Protein AF-A0AAX3N1I4-F1 (afdb_monomer_lite)

Structure (mmCIF, N/CA/C/O backbone):
data_AF-A0AAX3N1I4-F1
#
_entry.id   AF-A0AAX3N1I4-F1
#
loop_
_atom_site.group_PDB
_atom_site.id
_atom_site.type_symbol
_atom_site.label_atom_id
_atom_site.label_alt_id
_atom_site.label_comp_id
_atom_site.label_asym_id
_atom_site.label_entity_id
_atom_site.label_seq_id
_atom_site.pdbx_PDB_ins_code
_atom_site.Cartn_x
_atom_site.Cartn_y
_atom_site.Cartn_z
_atom_site.occupancy
_atom_site.B_iso_or_equiv
_atom_site.auth_seq_id
_atom_site.auth_comp_id
_atom_site.auth_asym_id
_atom_site.auth_atom_id
_atom_site.pdbx_PDB_model_num
ATOM 1 N N . MET A 1 1 ? -4.001 51.470 17.159 1.00 56.88 1 MET A N 1
ATOM 2 C CA . MET A 1 1 ? -4.160 52.495 16.100 1.00 56.88 1 MET A CA 1
ATOM 3 C C . MET A 1 1 ? -2.897 52.495 15.231 1.00 56.88 1 MET A C 1
ATOM 5 O O . MET A 1 1 ? -1.862 52.960 15.686 1.00 56.88 1 MET A O 1
ATOM 9 N N . ILE A 1 2 ? -2.911 51.864 14.047 1.00 57.62 2 ILE A N 1
ATOM 10 C CA . ILE A 1 2 ? -1.725 51.795 13.161 1.00 57.62 2 ILE A CA 1
ATOM 11 C C . ILE A 1 2 ? -1.570 53.154 12.463 1.00 57.62 2 ILE A C 1
ATOM 13 O O . ILE A 1 2 ? -2.506 53.603 11.800 1.00 57.62 2 ILE A O 1
ATOM 17 N N . ASN A 1 3 ? -0.424 53.818 12.644 1.00 66.25 3 ASN A N 1
ATOM 18 C CA . ASN A 1 3 ? -0.166 55.150 12.090 1.00 66.25 3 ASN A CA 1
ATOM 19 C C . ASN A 1 3 ? -0.063 55.135 10.548 1.00 66.25 3 ASN A C 1
ATOM 21 O O . ASN A 1 3 ? 0.240 54.108 9.937 1.00 66.25 3 ASN A O 1
ATOM 25 N N . SER A 1 4 ? -0.345 56.280 9.921 1.00 64.19 4 SER A N 1
ATOM 26 C CA . SER A 1 4 ? -0.451 56.423 8.457 1.00 64.19 4 SER A CA 1
ATOM 27 C C . SER A 1 4 ? 0.807 55.943 7.711 1.00 64.19 4 SER A C 1
ATOM 29 O O . SER A 1 4 ? 0.712 55.265 6.689 1.00 64.19 4 SER A O 1
ATOM 31 N N . SER A 1 5 ? 1.990 56.168 8.288 1.00 65.38 5 SER A N 1
ATOM 32 C CA . SER A 1 5 ? 3.276 55.758 7.711 1.00 65.38 5 SER A CA 1
ATOM 33 C C . SER A 1 5 ? 3.458 54.237 7.659 1.00 65.38 5 SER A C 1
ATOM 35 O O . SER A 1 5 ? 3.978 53.715 6.675 1.00 65.38 5 SER A O 1
ATOM 37 N N . ARG A 1 6 ? 2.983 53.499 8.674 1.00 67.06 6 ARG A N 1
ATOM 38 C CA . ARG A 1 6 ? 3.003 52.025 8.672 1.00 67.06 6 ARG A CA 1
ATOM 39 C C . ARG A 1 6 ? 1.998 51.443 7.684 1.00 67.06 6 ARG A C 1
ATOM 41 O O . ARG A 1 6 ? 2.295 50.424 7.073 1.00 67.06 6 ARG A O 1
ATOM 48 N N . LYS A 1 7 ? 0.856 52.106 7.467 1.00 63.84 7 LYS A N 1
ATOM 49 C CA . LYS A 1 7 ? -0.103 51.713 6.422 1.00 63.84 7 LYS A CA 1
ATOM 50 C C . LYS A 1 7 ? 0.507 51.885 5.032 1.00 63.84 7 LYS A C 1
ATOM 52 O O . LYS A 1 7 ? 0.474 50.946 4.251 1.00 63.84 7 LYS A O 1
ATOM 57 N N . ALA A 1 8 ? 1.135 53.028 4.752 1.00 67.25 8 ALA A N 1
ATOM 58 C CA . ALA A 1 8 ? 1.805 53.272 3.472 1.00 67.25 8 ALA A CA 1
ATOM 59 C C . ALA A 1 8 ? 2.953 52.282 3.205 1.00 67.25 8 ALA A C 1
ATOM 61 O O . ALA A 1 8 ? 3.122 51.826 2.075 1.00 67.25 8 ALA A O 1
ATOM 62 N N . LEU A 1 9 ? 3.712 51.912 4.242 1.00 70.50 9 LEU A N 1
ATOM 63 C CA . LEU A 1 9 ? 4.768 50.905 4.134 1.00 70.50 9 LEU A CA 1
ATOM 64 C C . LEU A 1 9 ? 4.200 49.502 3.868 1.00 70.50 9 LEU A C 1
ATOM 66 O O . LEU A 1 9 ? 4.705 48.815 2.989 1.00 70.50 9 LEU A O 1
ATOM 70 N N . LEU A 1 10 ? 3.121 49.117 4.559 1.00 68.62 10 LEU A N 1
ATOM 71 C CA . LEU A 1 10 ? 2.416 47.846 4.344 1.00 68.62 10 LEU A CA 1
ATOM 72 C C . LEU A 1 10 ? 1.791 47.756 2.944 1.00 68.62 10 LEU A C 1
ATOM 74 O O . LEU A 1 10 ? 1.888 46.722 2.294 1.00 68.62 10 LEU A O 1
ATOM 78 N N . PHE A 1 11 ? 1.195 48.840 2.441 1.00 71.38 11 PHE A N 1
ATOM 79 C CA . PHE A 1 11 ? 0.681 48.872 1.069 1.00 71.38 11 PHE A CA 1
ATOM 80 C C . PHE A 1 11 ? 1.814 48.738 0.048 1.00 71.38 11 PHE A C 1
ATOM 82 O O . PHE A 1 11 ? 1.684 47.976 -0.901 1.00 71.38 11 PHE A O 1
ATOM 89 N N . ARG A 1 12 ? 2.957 49.400 0.264 1.00 77.00 12 ARG A N 1
ATOM 90 C CA . ARG A 1 12 ? 4.126 49.276 -0.623 1.00 77.00 12 ARG A CA 1
ATOM 91 C C . ARG A 1 12 ? 4.696 47.859 -0.645 1.00 77.00 12 ARG A C 1
ATOM 93 O O . ARG A 1 12 ? 5.004 47.363 -1.724 1.00 77.00 12 ARG A O 1
ATOM 100 N N . THR A 1 13 ? 4.814 47.197 0.506 1.00 75.06 13 THR A N 1
ATOM 101 C CA . THR A 1 13 ? 5.337 45.824 0.566 1.00 75.06 13 THR A CA 1
ATOM 102 C C . THR A 1 13 ? 4.381 44.816 -0.065 1.00 75.06 13 THR A C 1
ATOM 104 O O . THR A 1 13 ? 4.838 43.946 -0.803 1.00 75.06 13 THR A O 1
ATOM 107 N N . ILE A 1 14 ? 3.068 44.961 0.147 1.00 79.50 14 ILE A N 1
ATOM 108 C CA . ILE A 1 14 ? 2.049 44.106 -0.482 1.00 79.50 14 ILE A CA 1
ATOM 109 C C . ILE A 1 14 ? 2.056 44.287 -2.004 1.00 79.50 14 ILE A C 1
ATOM 111 O O . ILE A 1 14 ? 2.068 43.293 -2.724 1.00 79.50 14 ILE A O 1
ATOM 115 N N . THR A 1 15 ? 2.122 45.525 -2.505 1.00 79.56 15 THR A N 1
ATOM 116 C CA . THR A 1 15 ? 2.167 45.792 -3.951 1.00 79.56 15 THR A CA 1
ATOM 117 C C . THR A 1 15 ? 3.423 45.208 -4.605 1.00 79.56 15 THR A C 1
ATOM 119 O O . THR A 1 15 ? 3.329 44.637 -5.688 1.00 79.56 15 THR A O 1
ATOM 122 N N . ILE A 1 16 ? 4.588 45.281 -3.949 1.00 82.38 16 ILE A N 1
ATOM 123 C CA . ILE A 1 16 ? 5.832 44.680 -4.463 1.00 82.38 16 ILE A CA 1
ATOM 124 C C . ILE A 1 16 ? 5.723 43.148 -4.512 1.00 82.38 16 ILE A C 1
ATOM 126 O O . ILE A 1 16 ? 6.061 42.551 -5.531 1.00 82.38 16 ILE A O 1
ATOM 130 N N . LEU A 1 17 ? 5.204 42.511 -3.458 1.00 82.62 17 LEU A N 1
ATOM 131 C CA . LEU A 1 17 ? 4.985 41.058 -3.420 1.00 82.62 17 LEU A CA 1
ATOM 132 C C . LEU A 1 17 ? 4.032 40.582 -4.527 1.00 82.62 17 LEU A C 1
ATOM 134 O O . LEU A 1 17 ? 4.287 39.560 -5.162 1.00 82.62 17 LEU A O 1
ATOM 138 N N . LEU A 1 18 ? 2.975 41.350 -4.799 1.00 79.56 18 LEU A N 1
ATOM 139 C CA . LEU A 1 18 ? 2.005 41.052 -5.854 1.00 79.56 18 LEU A CA 1
ATOM 140 C C . LEU A 1 18 ? 2.627 41.155 -7.255 1.00 79.56 18 LEU A C 1
ATOM 142 O O . LEU A 1 18 ? 2.415 40.271 -8.081 1.00 79.56 18 LEU A O 1
ATOM 146 N N . ILE A 1 19 ? 3.452 42.177 -7.507 1.00 80.69 19 ILE A N 1
ATOM 147 C CA . ILE A 1 19 ? 4.181 42.325 -8.778 1.00 80.69 19 ILE A CA 1
ATOM 148 C C . ILE A 1 19 ? 5.169 41.168 -8.978 1.00 80.69 19 ILE A C 1
ATOM 150 O O . ILE A 1 19 ? 5.237 40.616 -10.073 1.00 80.69 19 ILE A O 1
ATOM 154 N N . VAL A 1 20 ? 5.893 40.757 -7.931 1.00 78.25 20 VAL A N 1
ATOM 155 C CA . VAL A 1 20 ? 6.849 39.637 -8.004 1.00 78.25 20 VAL A CA 1
ATOM 156 C C . VAL A 1 20 ? 6.141 38.308 -8.292 1.00 78.25 20 VAL A C 1
ATOM 158 O O . VAL A 1 20 ? 6.624 37.541 -9.124 1.00 78.25 20 VAL A O 1
ATOM 161 N N . MET A 1 21 ? 4.975 38.049 -7.687 1.00 74.56 21 MET A N 1
ATOM 162 C CA . MET A 1 21 ? 4.174 36.858 -8.012 1.00 74.56 21 MET A CA 1
ATOM 163 C C . MET A 1 21 ? 3.662 36.865 -9.456 1.00 74.56 21 MET A C 1
ATOM 165 O O . MET A 1 21 ? 3.703 35.827 -10.118 1.00 74.56 21 MET A O 1
ATOM 169 N N . ILE A 1 22 ? 3.208 38.015 -9.965 1.00 72.25 22 ILE A N 1
ATOM 170 C CA . ILE A 1 22 ? 2.741 38.129 -11.356 1.00 72.25 22 ILE A CA 1
ATOM 171 C C . ILE A 1 22 ? 3.904 37.903 -12.333 1.00 72.25 22 ILE A C 1
ATOM 173 O O . ILE A 1 22 ? 3.733 37.197 -13.325 1.00 72.25 22 ILE A O 1
ATOM 177 N N . LEU A 1 23 ? 5.098 38.427 -12.032 1.00 64.88 23 LEU A N 1
ATOM 178 C CA . LEU A 1 23 ? 6.284 38.229 -12.871 1.00 64.88 23 LEU A CA 1
ATOM 179 C C . LEU A 1 23 ? 6.730 36.756 -12.913 1.00 64.88 23 LEU A C 1
ATOM 181 O O . LEU A 1 23 ? 7.098 36.263 -13.975 1.00 64.88 23 LEU A O 1
ATOM 185 N N . PHE A 1 24 ? 6.642 36.036 -11.788 1.00 63.47 24 PHE A N 1
ATOM 186 C CA . PHE A 1 24 ? 6.953 34.600 -11.725 1.00 63.47 24 PHE A CA 1
ATOM 187 C C . PHE A 1 24 ? 5.938 33.730 -12.484 1.00 63.47 24 PHE A C 1
ATOM 189 O O . PHE A 1 24 ? 6.309 32.696 -13.037 1.00 63.47 24 PHE A O 1
ATOM 196 N N . SER A 1 25 ? 4.670 34.151 -12.564 1.00 58.16 25 SER A N 1
ATOM 197 C CA . SER A 1 25 ? 3.621 33.407 -13.276 1.00 58.16 25 SER A CA 1
ATOM 198 C C . SER A 1 25 ? 3.758 33.440 -14.807 1.00 58.16 25 SER A C 1
ATOM 200 O O . SER A 1 25 ? 3.143 32.612 -15.475 1.00 58.16 25 SER A O 1
ATOM 202 N N . MET A 1 26 ? 4.548 34.361 -15.372 1.00 61.41 26 MET A N 1
ATOM 203 C CA . MET A 1 26 ? 4.693 34.540 -16.829 1.00 61.41 26 MET A CA 1
ATOM 204 C C . MET A 1 26 ? 5.878 33.774 -17.441 1.00 61.41 26 MET A C 1
ATOM 206 O O . MET A 1 26 ? 6.090 33.838 -18.648 1.00 61.41 26 MET A O 1
ATOM 210 N N . ILE A 1 27 ? 6.642 33.025 -16.637 1.00 57.53 27 ILE A N 1
ATOM 211 C CA . ILE A 1 27 ? 7.845 32.304 -17.094 1.00 57.53 27 ILE A CA 1
ATOM 212 C C . ILE A 1 27 ? 7.512 30.919 -17.696 1.00 57.53 27 ILE A C 1
ATOM 214 O O . ILE A 1 27 ? 8.340 30.339 -18.389 1.00 57.53 27 ILE A O 1
ATOM 218 N N . ASN A 1 28 ? 6.285 30.405 -17.537 1.00 52.94 28 ASN A N 1
ATOM 219 C CA . ASN A 1 28 ? 5.892 29.079 -18.049 1.00 52.94 28 ASN A CA 1
ATOM 220 C C . ASN A 1 28 ? 5.163 29.088 -19.408 1.00 52.94 28 ASN A C 1
ATOM 222 O O . ASN A 1 28 ? 4.527 28.098 -19.766 1.00 52.94 28 ASN A O 1
ATOM 226 N N . LEU A 1 29 ? 5.237 30.173 -20.185 1.00 56.44 29 LEU A N 1
ATOM 227 C CA . LEU A 1 29 ? 4.543 30.270 -21.472 1.00 56.44 29 LEU A CA 1
ATOM 228 C C . LEU A 1 29 ? 5.524 30.290 -22.649 1.00 56.44 29 LEU A C 1
ATOM 230 O O . LEU A 1 29 ? 5.769 31.331 -23.251 1.00 56.44 29 LEU A O 1
ATOM 234 N N . GLY A 1 30 ? 6.069 29.124 -23.004 1.00 54.94 30 GLY A N 1
ATOM 235 C CA . GLY A 1 30 ? 6.718 28.975 -24.306 1.00 54.94 30 GLY A CA 1
ATOM 236 C C . GLY A 1 30 ? 7.694 27.817 -24.435 1.00 54.94 30 GLY A C 1
ATOM 237 O O . GLY A 1 30 ? 8.885 28.047 -24.319 1.00 54.94 30 GLY A O 1
ATOM 238 N N . THR A 1 31 ? 7.190 26.628 -24.779 1.00 54.12 31 THR A N 1
ATOM 239 C CA . THR A 1 31 ? 7.834 25.665 -25.705 1.00 54.12 31 THR A CA 1
ATOM 240 C C . THR A 1 31 ? 6.826 24.584 -26.129 1.00 54.12 31 THR A C 1
ATOM 242 O O . THR A 1 31 ? 6.997 23.395 -25.890 1.00 54.12 31 THR 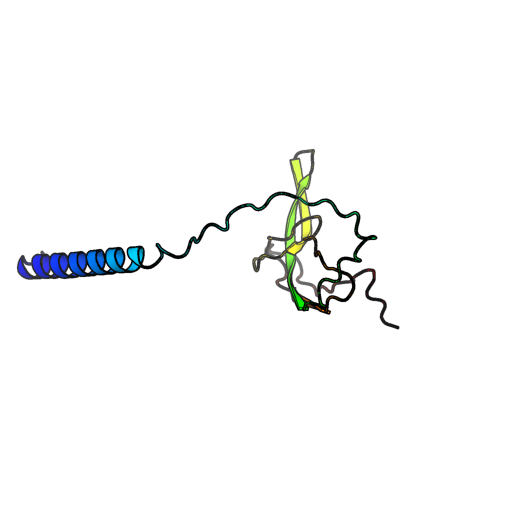A O 1
ATOM 245 N N . GLY A 1 32 ? 5.736 24.996 -26.779 1.00 48.41 32 GLY A N 1
ATOM 246 C CA . GLY A 1 32 ? 4.839 24.086 -27.497 1.00 48.41 32 GLY A CA 1
ATOM 247 C C . GLY A 1 32 ? 5.103 24.153 -28.998 1.00 48.41 32 GLY A C 1
ATOM 248 O O . GLY A 1 32 ? 4.298 24.729 -29.723 1.00 48.41 32 GLY A O 1
ATOM 249 N N . LEU A 1 33 ? 6.242 23.634 -29.474 1.00 48.50 33 LEU A N 1
ATOM 250 C CA . LEU A 1 33 ? 6.440 23.424 -30.912 1.00 48.50 33 LEU A CA 1
ATOM 251 C C . LEU A 1 33 ? 5.560 22.245 -31.343 1.00 48.50 33 LEU A C 1
ATOM 253 O O . LEU A 1 33 ? 5.858 21.092 -31.041 1.00 48.50 33 LEU A O 1
ATOM 257 N N . GLY A 1 34 ? 4.459 22.551 -32.028 1.00 46.41 34 GLY A N 1
ATOM 258 C CA . GLY A 1 34 ? 3.606 21.559 -32.671 1.00 46.41 34 GLY A CA 1
ATOM 259 C C . GLY A 1 34 ? 4.366 20.841 -33.783 1.00 46.41 34 GLY A C 1
ATOM 260 O O . GLY A 1 34 ? 4.793 21.463 -34.754 1.00 46.41 34 GLY A O 1
ATOM 261 N N . SER A 1 35 ? 4.537 19.529 -33.638 1.00 48.22 35 SER A N 1
ATOM 262 C CA . SER A 1 35 ? 5.027 18.659 -34.703 1.00 48.22 35 SER A CA 1
ATOM 263 C C . SER A 1 35 ? 3.947 18.507 -35.775 1.00 48.22 35 SER A C 1
ATOM 265 O O . SER A 1 35 ? 2.808 18.142 -35.486 1.00 48.22 35 SER A O 1
ATOM 267 N N . SER A 1 36 ? 4.307 18.808 -37.019 1.00 52.34 36 SER A N 1
ATOM 268 C CA . SER A 1 36 ? 3.481 18.584 -38.198 1.00 52.34 36 SER A CA 1
ATOM 269 C C . SER A 1 36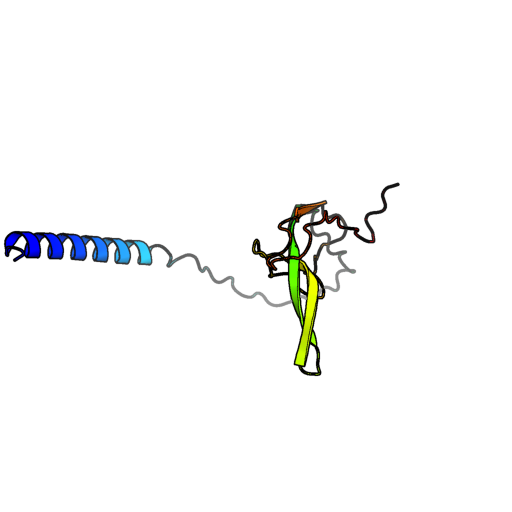 ? 3.240 17.087 -38.422 1.00 52.34 36 SER A C 1
ATOM 271 O O . SER A 1 36 ? 4.161 16.273 -38.387 1.00 52.34 36 SER A O 1
ATOM 273 N N . LEU A 1 37 ? 1.978 16.741 -38.674 1.00 48.84 37 LEU A N 1
ATOM 274 C CA . LEU A 1 37 ? 1.527 15.423 -39.116 1.00 48.84 37 LEU A CA 1
ATOM 275 C C . LEU A 1 37 ? 2.170 15.079 -40.470 1.00 48.84 37 LEU A C 1
ATOM 277 O O . LEU A 1 37 ? 2.081 15.872 -41.407 1.00 48.84 37 LEU A O 1
ATOM 281 N N . SER A 1 38 ? 2.755 13.885 -40.592 1.00 54.16 38 SER A N 1
ATOM 282 C CA . SER A 1 38 ? 3.060 13.270 -41.887 1.00 54.16 38 SER A CA 1
ATOM 283 C C . SER A 1 38 ? 2.279 11.967 -42.025 1.00 54.16 38 SER A C 1
ATOM 285 O O . SER A 1 38 ? 2.183 11.180 -41.083 1.00 54.16 38 SER A O 1
ATOM 287 N N . ALA A 1 39 ? 1.660 11.806 -43.192 1.00 44.91 39 ALA A N 1
ATOM 288 C CA . ALA A 1 39 ? 0.700 10.768 -43.523 1.00 44.91 39 ALA A CA 1
ATOM 289 C C . ALA A 1 39 ? 1.327 9.366 -43.580 1.00 44.91 39 ALA A C 1
ATOM 291 O O . ALA A 1 39 ? 2.481 9.183 -43.963 1.00 44.91 39 ALA A O 1
ATOM 292 N N . ALA A 1 40 ? 0.514 8.379 -43.207 1.00 50.47 40 ALA A N 1
ATOM 293 C CA . ALA A 1 40 ? 0.866 6.974 -43.103 1.00 50.47 40 ALA A CA 1
ATOM 294 C C . ALA A 1 40 ? 1.347 6.365 -44.431 1.00 50.47 40 ALA A C 1
ATOM 296 O O . ALA A 1 40 ? 0.637 6.393 -45.435 1.00 50.47 40 ALA A O 1
ATOM 297 N N . ALA A 1 41 ? 2.498 5.697 -44.382 1.00 46.47 41 ALA A N 1
ATOM 298 C CA . ALA A 1 41 ? 2.781 4.550 -45.231 1.00 46.47 41 ALA A CA 1
ATOM 299 C C . ALA A 1 41 ? 2.657 3.302 -44.349 1.00 46.47 41 ALA A C 1
ATOM 301 O O . ALA A 1 41 ? 3.519 3.034 -43.515 1.00 46.47 41 ALA A O 1
ATOM 302 N N . VAL A 1 42 ? 1.556 2.560 -44.497 1.00 49.28 42 VAL A N 1
ATOM 303 C CA . VAL A 1 42 ? 1.425 1.221 -43.911 1.00 49.28 42 VAL A CA 1
ATOM 304 C C . VAL A 1 42 ? 2.340 0.298 -44.709 1.00 49.28 42 VAL A C 1
ATOM 306 O O . VAL A 1 42 ? 1.944 -0.243 -45.740 1.00 49.28 42 VAL A O 1
ATOM 309 N N . SER A 1 43 ? 3.578 0.126 -44.249 1.00 47.91 43 SER A N 1
ATOM 310 C CA . SER A 1 43 ? 4.294 -1.118 -44.495 1.00 47.91 43 SER A CA 1
ATOM 311 C C . SER A 1 43 ? 3.856 -2.091 -43.403 1.00 47.91 43 SER A C 1
ATOM 313 O O . SER A 1 43 ? 3.913 -1.792 -42.212 1.00 47.91 43 SER A O 1
ATOM 315 N N . HIS A 1 44 ? 3.342 -3.253 -43.801 1.00 46.66 44 HIS A N 1
ATOM 316 C CA . HIS A 1 44 ? 3.218 -4.375 -42.879 1.00 46.66 44 HIS A CA 1
ATOM 317 C C . HIS A 1 44 ? 4.641 -4.825 -42.526 1.00 46.66 44 HIS A C 1
ATOM 319 O O . HIS A 1 44 ? 5.232 -5.647 -43.225 1.00 46.66 44 HIS A O 1
ATOM 325 N N . SER A 1 45 ? 5.205 -4.220 -41.480 1.00 50.59 45 SER A N 1
ATOM 326 C CA . SER A 1 45 ? 6.416 -4.701 -40.824 1.00 50.59 45 SER A CA 1
ATOM 327 C C . SER A 1 45 ? 6.037 -5.939 -40.001 1.00 50.59 45 SER A C 1
ATOM 329 O O . SER A 1 45 ? 5.016 -5.906 -39.305 1.00 50.59 45 SER A O 1
ATOM 331 N N . PRO A 1 46 ? 6.772 -7.058 -40.103 1.00 48.78 46 PRO A N 1
ATOM 332 C CA . PRO A 1 46 ? 6.457 -8.264 -39.355 1.00 48.78 46 PRO A CA 1
ATOM 333 C C . PRO A 1 46 ? 6.625 -7.969 -37.865 1.00 48.78 46 PRO A C 1
ATOM 335 O O . PRO A 1 46 ? 7.749 -7.799 -37.414 1.00 48.78 46 PRO A O 1
ATOM 338 N N . ASN A 1 47 ? 5.496 -7.877 -37.151 1.00 50.69 47 ASN A N 1
ATOM 339 C CA . ASN A 1 47 ? 5.349 -7.863 -35.693 1.00 50.69 47 ASN A CA 1
ATOM 340 C C . ASN A 1 47 ? 6.648 -7.500 -34.955 1.00 50.69 47 ASN A C 1
ATOM 342 O O . ASN A 1 47 ? 7.347 -8.388 -34.461 1.00 50.69 47 ASN A O 1
ATOM 346 N N . GLU A 1 48 ? 6.996 -6.209 -34.917 1.00 52.88 48 GLU A N 1
ATOM 347 C CA . GLU A 1 48 ? 8.066 -5.765 -34.033 1.00 52.88 48 GLU A CA 1
ATOM 348 C C . GLU A 1 48 ? 7.626 -6.115 -32.614 1.00 52.88 48 GLU A C 1
ATOM 350 O O . GLU A 1 48 ? 6.699 -5.512 -32.068 1.00 52.88 48 GLU A O 1
ATOM 355 N N . LYS A 1 49 ? 8.252 -7.152 -32.033 1.00 52.91 49 LYS A N 1
ATOM 356 C CA . LYS A 1 49 ? 8.239 -7.373 -30.588 1.00 52.91 49 LYS A CA 1
ATOM 357 C C . LYS A 1 49 ? 8.569 -6.008 -30.013 1.00 52.91 49 LYS A C 1
ATOM 359 O O . LYS A 1 49 ? 9.651 -5.504 -30.292 1.00 52.91 49 LYS A O 1
ATOM 364 N N . ASN A 1 50 ? 7.611 -5.394 -29.326 1.00 53.16 50 ASN A N 1
ATOM 365 C CA . ASN A 1 50 ? 7.740 -4.056 -28.778 1.00 53.16 50 ASN A CA 1
ATOM 366 C C . ASN A 1 50 ? 8.853 -4.117 -27.722 1.00 53.16 50 ASN A C 1
ATOM 368 O O . ASN A 1 50 ? 8.602 -4.375 -26.550 1.00 53.16 50 ASN A O 1
ATOM 372 N N . THR A 1 51 ? 10.108 -4.028 -28.158 1.00 57.34 51 THR A N 1
ATOM 373 C CA . THR A 1 51 ? 11.297 -4.070 -27.316 1.00 57.34 51 THR A CA 1
ATOM 374 C C . THR A 1 51 ? 11.441 -2.690 -26.714 1.00 57.34 51 THR A C 1
ATOM 376 O O . THR A 1 51 ? 12.337 -1.928 -27.077 1.00 57.34 51 THR A O 1
ATOM 379 N N . SER A 1 52 ? 10.523 -2.343 -25.808 1.00 65.38 52 SER A N 1
ATOM 380 C CA . SER A 1 52 ? 10.828 -1.325 -24.816 1.00 65.38 52 SER A CA 1
ATOM 381 C C . SER A 1 52 ? 12.120 -1.764 -24.141 1.00 65.38 52 SER A C 1
ATOM 383 O O . SER A 1 52 ? 12.224 -2.899 -23.672 1.00 65.38 52 SER A O 1
ATOM 385 N N . LEU A 1 53 ? 13.131 -0.897 -24.170 1.00 76.00 53 LEU A N 1
ATOM 386 C CA . LEU A 1 53 ? 14.369 -1.160 -23.452 1.00 76.00 53 LEU A CA 1
ATOM 387 C C . LEU A 1 53 ? 14.026 -1.404 -21.974 1.00 76.00 53 LEU A C 1
ATOM 389 O O . LEU A 1 53 ? 13.157 -0.697 -21.459 1.00 76.00 53 LEU A O 1
ATOM 393 N N . PRO A 1 54 ? 14.685 -2.367 -21.309 1.00 82.56 54 PRO A N 1
ATOM 394 C CA . PRO A 1 54 ? 14.505 -2.615 -19.883 1.00 82.56 54 PRO A CA 1
ATOM 395 C C . PRO A 1 54 ? 14.514 -1.313 -19.074 1.00 82.56 54 PRO A C 1
ATOM 397 O O . PRO A 1 54 ? 15.495 -0.564 -19.119 1.00 82.56 54 PRO A O 1
ATOM 400 N N . GLU A 1 55 ? 13.436 -1.036 -18.339 1.00 91.69 55 GLU A N 1
ATOM 401 C CA . GLU A 1 55 ? 13.330 0.128 -17.455 1.00 91.69 55 GLU A CA 1
ATOM 402 C C . GLU A 1 55 ? 13.300 -0.322 -15.990 1.00 91.69 55 GLU A C 1
ATOM 404 O O . GLU A 1 55 ? 12.831 -1.410 -15.660 1.00 91.69 55 GLU A O 1
ATOM 409 N N . THR A 1 56 ? 13.780 0.523 -15.074 1.00 95.62 56 THR A N 1
ATOM 410 C CA . THR A 1 56 ? 13.544 0.314 -13.642 1.00 95.62 56 THR A CA 1
ATOM 411 C C . THR A 1 56 ? 12.202 0.914 -13.223 1.00 95.62 56 THR A C 1
ATOM 413 O O . THR A 1 56 ? 12.075 2.137 -13.132 1.00 95.62 56 THR A O 1
ATOM 416 N N . LYS A 1 57 ? 11.215 0.070 -12.906 1.00 95.50 57 LYS A N 1
ATOM 417 C CA . LYS A 1 57 ? 9.909 0.473 -12.363 1.00 95.50 57 LYS A CA 1
ATOM 418 C C . LYS A 1 57 ? 9.947 0.471 -10.839 1.00 95.50 57 LYS A C 1
ATOM 420 O O . LYS A 1 57 ? 10.263 -0.547 -10.234 1.00 95.50 57 LYS A O 1
ATOM 425 N N . ARG A 1 58 ? 9.615 1.606 -10.214 1.00 97.75 58 ARG A N 1
ATOM 426 C CA . ARG A 1 58 ? 9.620 1.761 -8.750 1.00 97.75 58 ARG A CA 1
ATOM 427 C C . ARG A 1 58 ? 8.216 2.011 -8.226 1.00 97.75 58 ARG A C 1
ATOM 429 O O . ARG A 1 58 ? 7.564 2.964 -8.650 1.00 97.75 58 ARG A O 1
ATOM 436 N N . PHE A 1 59 ? 7.797 1.213 -7.254 1.00 97.56 59 PHE A N 1
ATOM 437 C CA . PHE A 1 59 ? 6.497 1.327 -6.600 1.00 97.56 59 PHE A CA 1
ATOM 438 C C . PHE A 1 59 ? 6.675 1.486 -5.090 1.00 97.56 59 PHE A C 1
ATOM 440 O O . PHE A 1 59 ? 7.484 0.794 -4.473 1.00 97.56 59 PHE A O 1
ATOM 447 N N . HIS A 1 60 ? 5.905 2.391 -4.489 1.00 98.44 60 HIS A N 1
ATOM 448 C CA . HIS A 1 60 ? 5.842 2.555 -3.039 1.00 98.44 60 HIS A CA 1
ATOM 449 C C . HIS A 1 60 ? 4.464 2.115 -2.570 1.00 98.44 60 HIS A C 1
ATOM 451 O O . HIS A 1 60 ? 3.458 2.716 -2.939 1.00 98.44 60 HIS A O 1
ATOM 457 N N . LEU A 1 61 ? 4.433 1.060 -1.764 1.00 98.56 61 LEU A N 1
ATOM 458 C CA . LEU A 1 61 ? 3.209 0.528 -1.190 1.00 98.56 61 LEU A CA 1
ATOM 459 C C . LEU A 1 61 ? 3.227 0.699 0.322 1.00 98.56 61 LEU A C 1
ATOM 461 O O . LEU A 1 61 ? 4.235 0.471 0.997 1.00 98.56 61 LEU A O 1
ATOM 465 N N . TYR A 1 62 ? 2.071 1.057 0.860 1.00 98.69 62 TYR A N 1
ATOM 466 C CA . TYR A 1 62 ? 1.854 1.229 2.285 1.00 98.69 62 TYR A CA 1
ATOM 467 C C . TYR A 1 62 ? 0.881 0.166 2.780 1.00 98.69 62 TYR A C 1
ATOM 469 O O . TYR A 1 62 ? -0.280 0.162 2.377 1.00 98.69 62 TYR A O 1
ATOM 477 N N . ALA A 1 63 ? 1.340 -0.731 3.656 1.00 98.50 63 ALA A N 1
ATOM 478 C CA . ALA A 1 63 ? 0.452 -1.646 4.365 1.00 98.50 63 ALA A CA 1
ATOM 479 C C . ALA A 1 63 ? -0.264 -0.877 5.479 1.00 98.50 63 ALA A C 1
ATOM 481 O O . ALA A 1 63 ? 0.371 -0.344 6.399 1.00 98.50 63 ALA A O 1
ATOM 482 N N . THR A 1 64 ? -1.584 -0.788 5.374 1.00 98.12 64 THR A N 1
ATOM 483 C CA . THR A 1 64 ? -2.439 -0.101 6.341 1.00 98.12 64 THR A CA 1
ATOM 484 C C . THR A 1 64 ? -3.837 -0.721 6.353 1.00 98.12 64 THR A C 1
ATOM 486 O O . THR A 1 64 ? -4.066 -1.795 5.797 1.00 98.12 64 THR A O 1
ATOM 489 N N . ASP A 1 65 ? -4.769 -0.079 7.041 1.00 97.62 65 ASP A N 1
ATOM 490 C CA . ASP A 1 65 ? -6.163 -0.473 7.093 1.00 97.62 65 ASP A CA 1
ATOM 491 C C . ASP A 1 65 ? -7.064 0.438 6.266 1.00 97.62 65 ASP A C 1
ATOM 493 O O . ASP A 1 65 ? -6.612 1.405 5.655 1.00 97.62 65 ASP A O 1
ATOM 497 N N . GLY A 1 66 ? -8.345 0.104 6.235 1.00 95.75 66 GLY A N 1
ATOM 498 C CA . GLY A 1 66 ? -9.385 0.885 5.594 1.00 95.75 66 GLY A CA 1
ATOM 499 C C . GLY A 1 66 ? -10.764 0.344 5.949 1.00 95.75 66 GLY A C 1
ATOM 500 O O . GLY A 1 66 ? -10.910 -0.606 6.726 1.00 95.75 66 GLY A O 1
ATOM 501 N N . THR A 1 67 ? -11.776 0.953 5.346 1.00 96.06 67 THR A N 1
ATOM 502 C CA . THR A 1 67 ? -13.161 0.495 5.423 1.00 96.06 67 THR A CA 1
ATOM 503 C C . THR A 1 67 ? -13.670 0.277 4.009 1.00 96.06 67 THR A C 1
ATOM 505 O O . THR A 1 67 ? -13.654 1.203 3.199 1.00 96.06 67 THR A O 1
ATOM 508 N N . LEU A 1 68 ? -14.142 -0.931 3.716 1.00 95.62 68 LEU A N 1
ATOM 509 C CA . LEU A 1 68 ? -14.782 -1.258 2.449 1.00 95.62 68 LEU A CA 1
ATOM 510 C C . LEU A 1 68 ? -16.298 -1.225 2.627 1.00 95.62 68 LEU A C 1
ATOM 512 O O . LEU A 1 68 ? -16.836 -1.864 3.530 1.00 95.62 68 LEU A O 1
ATOM 516 N N . LYS A 1 69 ? -16.984 -0.497 1.750 1.00 96.25 69 LYS A N 1
ATOM 517 C CA . LYS A 1 69 ? -18.443 -0.472 1.700 1.00 96.25 69 LYS A CA 1
ATOM 518 C C . LYS A 1 69 ? -18.946 -1.582 0.780 1.00 96.25 69 LYS A C 1
ATOM 520 O O . LYS A 1 69 ? -18.517 -1.670 -0.369 1.00 96.25 69 LYS A O 1
ATOM 525 N N . LEU A 1 70 ? -19.826 -2.429 1.297 1.00 96.12 70 LEU A N 1
ATOM 526 C CA . LEU A 1 70 ? -20.453 -3.526 0.571 1.00 96.12 70 LEU A CA 1
ATOM 527 C C . LEU A 1 70 ? -21.720 -3.050 -0.167 1.00 96.12 70 LEU A C 1
ATOM 529 O O . LEU A 1 70 ? -22.228 -1.966 0.127 1.00 96.12 70 LEU A O 1
ATOM 533 N N . PRO A 1 71 ? -22.250 -3.838 -1.125 1.00 97.62 71 PRO A N 1
ATOM 534 C CA . PRO A 1 71 ? -23.437 -3.456 -1.899 1.00 97.62 71 PRO A CA 1
ATOM 535 C C . PRO A 1 71 ? -24.711 -3.235 -1.073 1.00 97.62 71 PRO A C 1
ATOM 537 O O . PRO A 1 71 ? -25.615 -2.540 -1.524 1.00 97.62 71 PRO A O 1
ATOM 540 N N . ASP A 1 72 ? -24.794 -3.824 0.119 1.00 97.69 72 ASP A N 1
ATOM 541 C CA . ASP A 1 72 ? -25.889 -3.625 1.075 1.00 97.69 72 ASP A CA 1
ATOM 542 C C . ASP A 1 72 ? -25.648 -2.435 2.021 1.00 97.69 72 ASP A C 1
ATOM 544 O O . ASP A 1 72 ? -26.332 -2.294 3.033 1.00 97.69 72 ASP A O 1
ATOM 548 N N . GLU A 1 73 ? -24.669 -1.587 1.696 1.00 96.19 73 GLU A N 1
ATOM 549 C CA . GLU A 1 73 ? -24.239 -0.410 2.453 1.00 96.19 73 GLU A CA 1
ATOM 550 C C . GLU A 1 73 ? -23.531 -0.717 3.779 1.00 96.19 73 GLU A C 1
ATOM 552 O O . GLU A 1 73 ? -23.051 0.207 4.449 1.00 96.19 73 GLU A O 1
ATOM 557 N N . THR A 1 74 ? -23.392 -1.992 4.153 1.00 97.75 74 THR A N 1
ATOM 558 C CA . THR A 1 74 ? -22.600 -2.366 5.323 1.00 97.75 74 THR A CA 1
ATOM 559 C C . THR A 1 74 ? -21.123 -2.071 5.078 1.00 97.75 74 THR A C 1
ATOM 561 O O . THR A 1 74 ? -20.625 -2.055 3.953 1.00 97.75 74 THR A O 1
ATOM 564 N N . SER A 1 75 ? -20.407 -1.759 6.153 1.00 96.12 75 SER A N 1
ATOM 565 C CA . SER A 1 75 ? -18.994 -1.401 6.101 1.00 96.12 75 SER A CA 1
ATOM 566 C C . SER A 1 75 ? -18.180 -2.465 6.812 1.00 96.12 75 SER A C 1
ATOM 568 O O . SER A 1 75 ? -18.446 -2.774 7.974 1.00 96.12 75 SER A O 1
ATOM 570 N N . VAL A 1 76 ? -17.175 -3.003 6.131 1.00 95.94 76 VAL A N 1
ATOM 571 C CA . VAL A 1 76 ? -16.253 -3.989 6.694 1.00 95.94 76 VAL A CA 1
ATOM 572 C C . VAL A 1 76 ? -14.872 -3.377 6.870 1.00 95.94 76 VAL A C 1
ATOM 574 O O . VAL A 1 76 ? -14.369 -2.655 6.008 1.00 95.94 76 VAL A O 1
ATOM 577 N N . TYR A 1 77 ? -14.264 -3.661 8.017 1.00 95.62 77 TYR A N 1
ATOM 578 C CA . TYR A 1 77 ? -12.877 -3.308 8.282 1.00 95.62 77 TYR A CA 1
ATOM 579 C C . TYR A 1 77 ? -11.953 -4.197 7.451 1.00 95.62 77 TYR A C 1
ATOM 581 O O . TYR A 1 77 ? -12.122 -5.418 7.439 1.00 95.62 77 TYR A O 1
ATOM 589 N N . VAL A 1 78 ? -10.974 -3.595 6.780 1.00 96.19 78 VAL A N 1
ATOM 590 C CA . VAL A 1 78 ? -10.036 -4.317 5.915 1.00 96.19 78 VAL A CA 1
ATOM 591 C C . VAL A 1 78 ? -8.594 -3.919 6.198 1.00 96.19 78 VAL A C 1
ATOM 593 O O . VAL A 1 78 ? -8.303 -2.779 6.556 1.00 96.19 78 VAL A O 1
ATOM 596 N N . TRP A 1 79 ? -7.684 -4.868 5.992 1.00 97.56 79 TRP A N 1
ATOM 597 C CA . TRP A 1 79 ? -6.263 -4.598 5.784 1.00 97.56 79 TRP A CA 1
ATOM 598 C C . TRP A 1 79 ? -5.957 -4.677 4.296 1.00 97.56 79 TRP A C 1
ATOM 600 O O . TRP A 1 79 ? -6.514 -5.518 3.591 1.00 97.56 79 TRP A O 1
ATOM 610 N N . GLY A 1 80 ? -5.053 -3.828 3.827 1.00 97.06 80 GLY A N 1
ATOM 611 C CA . GLY A 1 80 ? -4.645 -3.829 2.431 1.00 97.06 80 GLY A CA 1
ATOM 612 C C . GLY A 1 80 ? -3.467 -2.905 2.170 1.00 97.06 80 GLY A C 1
ATOM 613 O O . GLY A 1 80 ? -2.787 -2.447 3.094 1.00 97.06 80 GLY A O 1
ATOM 614 N N . TYR A 1 81 ? -3.242 -2.638 0.888 1.00 98.50 81 TYR A N 1
ATOM 615 C CA . TYR A 1 81 ? -2.175 -1.759 0.429 1.00 98.50 81 TYR A CA 1
ATOM 616 C C . TYR A 1 81 ? -2.744 -0.480 -0.179 1.00 98.50 81 TYR A C 1
ATOM 618 O O . TYR A 1 81 ? -3.874 -0.445 -0.670 1.00 98.50 81 TYR A O 1
ATOM 626 N N . SER A 1 82 ? -1.933 0.568 -0.148 1.00 98.25 82 SER A N 1
ATOM 627 C CA . SER A 1 82 ? -2.225 1.875 -0.724 1.00 98.25 82 SER A CA 1
ATOM 628 C C . SER A 1 82 ? -0.966 2.456 -1.359 1.00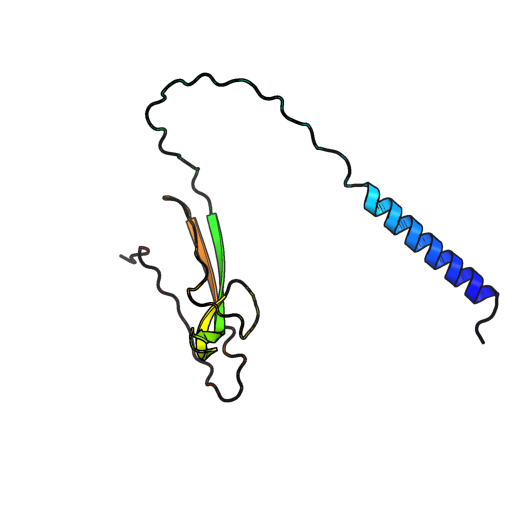 98.25 82 SER A C 1
ATOM 630 O O . SER A 1 82 ? 0.140 2.152 -0.914 1.00 98.25 82 SER A O 1
ATOM 632 N N . GLU A 1 83 ? -1.126 3.319 -2.359 1.00 98.00 83 GLU A N 1
ATOM 633 C CA . GLU A 1 83 ? -0.049 4.187 -2.870 1.00 98.00 83 GLU A CA 1
ATOM 634 C C . GLU A 1 83 ? 0.056 5.496 -2.069 1.00 98.00 83 GLU A C 1
ATOM 636 O O . GLU A 1 83 ? 0.975 6.291 -2.253 1.00 98.00 83 GLU A O 1
ATOM 641 N N . GLN A 1 84 ? -0.889 5.740 -1.159 1.00 98.00 84 GLN A N 1
ATOM 642 C CA . GLN A 1 84 ? -0.935 6.935 -0.328 1.00 98.00 84 GLN A CA 1
ATOM 643 C C . GLN A 1 84 ? -0.270 6.654 1.018 1.00 98.00 84 GLN A C 1
ATOM 645 O O . GLN A 1 84 ? -0.638 5.716 1.728 1.00 98.00 84 GLN A O 1
ATOM 650 N N . GLN A 1 85 ? 0.658 7.523 1.422 1.00 98.06 85 GLN A N 1
ATOM 651 C CA . GLN A 1 85 ? 1.299 7.464 2.738 1.00 98.06 85 GLN A CA 1
ATOM 652 C C . GLN A 1 85 ? 0.358 7.963 3.850 1.00 98.06 85 GLN A C 1
ATOM 654 O O . GLN A 1 85 ? 0.630 8.953 4.531 1.00 98.06 85 GLN A O 1
ATOM 659 N N . ALA A 1 86 ? -0.779 7.298 4.028 1.00 98.00 86 ALA A N 1
ATOM 660 C CA . ALA A 1 86 ? -1.798 7.658 5.001 1.00 98.00 86 ALA A CA 1
ATOM 661 C C . ALA A 1 86 ? -2.421 6.404 5.612 1.00 98.00 86 ALA A C 1
ATOM 663 O O . ALA A 1 86 ? -2.788 5.469 4.903 1.00 98.00 86 ALA A O 1
ATOM 664 N N . LYS A 1 87 ? -2.577 6.391 6.939 1.00 97.56 87 LYS A N 1
ATOM 665 C CA . LYS A 1 87 ? -3.305 5.310 7.610 1.00 97.56 87 LYS A CA 1
ATOM 666 C C . LYS A 1 87 ? -4.782 5.339 7.218 1.00 97.56 87 LYS A C 1
ATOM 668 O O . LYS A 1 87 ? -5.327 6.427 7.048 1.00 97.56 87 LYS A O 1
ATOM 673 N N . GLY A 1 88 ? -5.435 4.185 7.127 1.00 96.88 88 GLY A N 1
ATOM 674 C CA . GLY A 1 88 ? -6.849 4.120 6.742 1.00 96.88 88 GLY A CA 1
ATOM 675 C C . GLY A 1 88 ? -7.101 4.226 5.232 1.00 96.88 88 GLY A C 1
ATOM 676 O O . GLY A 1 88 ? -8.257 4.248 4.820 1.00 96.88 88 GLY A O 1
ATOM 677 N N . SER A 1 89 ? -6.044 4.317 4.413 1.00 97.81 89 SER A N 1
ATOM 678 C CA . SER A 1 89 ? -6.145 4.509 2.959 1.00 97.81 89 SER A CA 1
ATOM 679 C C . SER A 1 89 ? -6.113 3.212 2.145 1.00 97.81 89 SER A C 1
ATOM 681 O O . SER A 1 89 ? -6.046 3.275 0.919 1.00 97.81 89 SER A O 1
ATOM 683 N N . ALA A 1 90 ? -6.125 2.041 2.791 1.00 97.44 90 ALA A N 1
ATOM 684 C CA . ALA A 1 90 ? -6.064 0.771 2.076 1.00 97.44 90 ALA A CA 1
ATOM 685 C C . ALA A 1 90 ? -7.258 0.611 1.124 1.00 97.44 90 ALA A C 1
ATOM 687 O O . ALA A 1 90 ? -8.412 0.804 1.514 1.00 97.44 90 ALA A O 1
ATOM 688 N N . GLY A 1 91 ? -6.960 0.220 -0.115 1.00 94.94 91 GLY A N 1
ATOM 689 C CA . GLY A 1 91 ? -7.954 -0.132 -1.124 1.00 94.94 91 GLY A CA 1
ATOM 690 C C . GLY A 1 91 ? -8.160 -1.642 -1.236 1.00 94.94 91 GLY A C 1
ATOM 691 O O . GLY A 1 91 ? -7.287 -2.434 -0.870 1.00 94.94 91 GLY A O 1
ATOM 692 N N . TYR A 1 92 ? -9.316 -2.037 -1.776 1.00 93.81 92 TYR A N 1
ATOM 693 C CA . TYR A 1 92 ? -9.580 -3.406 -2.214 1.00 93.81 92 TYR A CA 1
ATOM 694 C C . TYR A 1 92 ? -10.250 -3.410 -3.608 1.00 93.81 92 TYR A C 1
ATOM 696 O O . TYR A 1 92 ? -11.311 -2.798 -3.750 1.00 93.81 92 TYR A O 1
ATOM 704 N N . PRO A 1 93 ? -9.680 -4.101 -4.618 1.00 96.00 93 PRO A N 1
ATOM 705 C CA . PRO A 1 93 ? -8.359 -4.733 -4.587 1.00 96.00 93 PRO A CA 1
ATOM 706 C C . PRO A 1 93 ? -7.237 -3.703 -4.366 1.00 96.00 93 PRO A C 1
ATOM 708 O O . PRO A 1 93 ? -7.454 -2.493 -4.440 1.00 96.00 93 PRO A O 1
ATOM 711 N N . ALA A 1 94 ? -6.039 -4.195 -4.053 1.00 95.56 94 ALA A N 1
ATOM 712 C CA . ALA A 1 94 ? -4.853 -3.353 -3.936 1.00 95.56 94 ALA A CA 1
ATOM 713 C C . ALA A 1 94 ? -4.528 -2.642 -5.274 1.00 95.56 94 ALA A C 1
ATOM 715 O O . ALA A 1 94 ? -4.998 -3.084 -6.329 1.00 95.56 94 ALA A O 1
ATOM 716 N N . PRO A 1 95 ? -3.710 -1.570 -5.254 1.00 96.38 95 PRO A N 1
ATOM 717 C CA . PRO A 1 95 ? -3.244 -0.902 -6.468 1.00 96.38 95 PRO A CA 1
ATOM 718 C C . PRO A 1 95 ? -2.631 -1.882 -7.476 1.00 96.38 95 PRO A C 1
ATOM 720 O O . PRO A 1 95 ? -1.882 -2.788 -7.110 1.00 96.38 95 PRO A O 1
ATOM 723 N N . THR A 1 96 ? -2.959 -1.702 -8.755 1.00 96.00 96 THR A N 1
ATOM 724 C CA . THR A 1 96 ? -2.415 -2.531 -9.839 1.00 96.00 96 THR A CA 1
ATOM 725 C C . THR A 1 96 ? -1.018 -2.047 -10.207 1.00 96.00 96 THR A C 1
ATOM 727 O O . THR A 1 96 ? -0.849 -0.884 -10.563 1.00 96.00 96 THR A O 1
ATOM 730 N N . LEU A 1 97 ? -0.028 -2.942 -10.162 1.00 94.25 97 LEU A N 1
ATOM 731 C CA . LEU A 1 97 ? 1.325 -2.662 -10.644 1.00 94.25 97 LEU A CA 1
ATOM 732 C C . LEU A 1 97 ? 1.451 -3.158 -12.088 1.00 94.25 97 LEU A C 1
ATOM 734 O O . LEU A 1 97 ? 1.291 -4.350 -12.345 1.00 94.25 97 LEU A O 1
ATOM 738 N N . THR A 1 98 ? 1.740 -2.254 -13.022 1.00 93.94 98 THR A N 1
ATOM 739 C CA . THR A 1 98 ? 1.881 -2.577 -14.451 1.00 93.94 98 THR A CA 1
ATOM 740 C C . THR A 1 98 ? 3.343 -2.484 -14.866 1.00 93.94 98 THR A C 1
ATOM 742 O O . THR A 1 98 ? 3.983 -1.453 -14.654 1.00 93.94 98 THR A O 1
ATOM 745 N N . VAL A 1 99 ? 3.860 -3.551 -15.472 1.00 91.56 99 VAL A N 1
ATOM 746 C CA . VAL A 1 99 ? 5.260 -3.697 -15.899 1.00 91.56 99 VAL A CA 1
ATOM 747 C C . VAL A 1 99 ? 5.323 -4.416 -17.247 1.00 91.56 99 VAL A C 1
ATOM 749 O O . VAL A 1 99 ? 4.349 -5.060 -17.645 1.00 91.56 99 VAL A O 1
ATOM 752 N N . ASN A 1 100 ? 6.458 -4.324 -17.934 1.00 90.88 100 ASN A N 1
ATOM 753 C CA . ASN A 1 100 ? 6.749 -5.095 -19.142 1.00 90.88 100 ASN A CA 1
ATOM 754 C C . ASN A 1 100 ? 7.746 -6.228 -18.854 1.00 90.88 100 ASN A C 1
ATOM 756 O O . ASN A 1 100 ? 8.487 -6.201 -17.871 1.00 90.88 100 ASN A O 1
ATOM 760 N N . GLU A 1 101 ? 7.788 -7.229 -19.738 1.00 88.25 101 GLU A N 1
ATOM 761 C CA . GLU A 1 101 ? 8.833 -8.258 -19.713 1.00 88.25 101 GLU A CA 1
ATOM 762 C C . GLU A 1 101 ? 10.220 -7.603 -19.828 1.00 88.25 101 GLU A C 1
ATOM 764 O O . GLU A 1 101 ? 10.469 -6.818 -20.742 1.00 88.25 101 GLU A O 1
ATOM 769 N N . GLY A 1 102 ? 11.125 -7.948 -18.909 1.00 89.19 102 GLY A N 1
ATOM 770 C CA . GLY A 1 102 ? 12.488 -7.415 -18.867 1.00 89.19 102 GLY A CA 1
ATOM 771 C C . GLY A 1 102 ? 12.674 -6.168 -17.998 1.00 89.19 102 GLY A C 1
ATOM 772 O O . GLY A 1 102 ? 13.819 -5.776 -17.786 1.00 89.19 102 GLY A O 1
ATOM 773 N N . ASP A 1 103 ? 11.606 -5.570 -17.458 1.00 90.94 103 ASP A N 1
ATOM 774 C CA . ASP A 1 103 ? 11.732 -4.469 -16.496 1.00 90.94 103 ASP A CA 1
ATOM 775 C C . ASP A 1 103 ? 12.418 -4.933 -15.198 1.00 90.94 103 ASP A C 1
ATOM 777 O O . ASP A 1 103 ? 12.158 -6.022 -14.679 1.00 90.94 103 ASP A O 1
ATOM 781 N N . LEU A 1 104 ? 13.255 -4.064 -14.622 1.00 92.06 104 LEU A N 1
ATOM 782 C CA . LEU A 1 104 ? 13.700 -4.212 -13.238 1.00 92.06 104 LEU A CA 1
ATOM 783 C C . LEU A 1 104 ? 12.627 -3.617 -12.325 1.00 92.06 104 LEU A C 1
ATOM 785 O O . LEU A 1 104 ? 12.388 -2.412 -12.352 1.00 92.06 104 LEU A O 1
ATOM 789 N N . VAL A 1 105 ? 11.999 -4.442 -11.495 1.00 93.31 105 VAL A N 1
ATOM 790 C CA . VAL A 1 105 ? 10.914 -4.000 -10.612 1.00 93.31 105 VAL A CA 1
ATOM 791 C C . VAL A 1 105 ? 11.420 -3.842 -9.183 1.00 93.31 105 VAL A C 1
ATOM 793 O O . VAL A 1 105 ? 11.861 -4.801 -8.555 1.00 93.31 105 VAL A O 1
ATOM 796 N N . GLU A 1 106 ? 11.307 -2.633 -8.645 1.00 95.88 106 GLU A N 1
ATOM 797 C CA . GLU A 1 106 ? 11.588 -2.326 -7.247 1.00 95.88 106 GLU A CA 1
ATOM 798 C C . GLU A 1 106 ? 10.294 -1.959 -6.519 1.00 95.88 106 GLU A C 1
ATOM 800 O O . GLU A 1 106 ? 9.599 -1.006 -6.883 1.00 95.88 106 GLU A O 1
ATOM 805 N N . VAL A 1 107 ? 9.981 -2.691 -5.451 1.00 96.06 107 VAL A N 1
ATOM 806 C CA . VAL A 1 107 ? 8.822 -2.409 -4.599 1.00 96.06 107 VAL A CA 1
ATOM 807 C C . VAL A 1 107 ? 9.292 -2.107 -3.185 1.00 96.06 107 VAL A C 1
ATOM 809 O O . VAL A 1 107 ? 9.815 -2.978 -2.490 1.00 96.06 107 VAL A O 1
ATOM 812 N N . THR A 1 108 ? 9.047 -0.881 -2.734 1.00 98.25 108 THR A N 1
ATOM 813 C CA . THR A 1 108 ? 9.252 -0.480 -1.341 1.00 98.25 108 THR A CA 1
ATOM 814 C C . THR A 1 108 ? 7.948 -0.664 -0.580 1.00 98.25 108 THR A C 1
ATOM 816 O O . THR A 1 108 ? 6.979 0.058 -0.821 1.00 98.25 108 THR A O 1
ATOM 819 N N . LEU A 1 109 ? 7.922 -1.603 0.367 1.00 98.31 109 LEU A N 1
ATOM 820 C CA . LEU A 1 109 ? 6.787 -1.805 1.266 1.00 98.31 109 LEU A CA 1
ATOM 821 C C . LEU A 1 109 ? 7.042 -1.133 2.620 1.00 98.31 109 LEU A C 1
ATOM 823 O O . LEU A 1 109 ? 7.981 -1.487 3.330 1.00 98.31 109 LEU A O 1
ATOM 827 N N . THR A 1 110 ? 6.166 -0.209 3.012 1.00 98.56 110 THR A N 1
ATOM 828 C CA . THR A 1 110 ? 6.178 0.420 4.342 1.00 98.56 110 THR A CA 1
ATOM 829 C C . THR A 1 110 ? 4.960 -0.017 5.144 1.00 98.56 110 THR A C 1
ATOM 831 O O . THR A 1 110 ? 3.825 0.179 4.718 1.00 98.56 110 THR A O 1
ATOM 834 N N . ASN A 1 111 ? 5.166 -0.565 6.341 1.00 98.25 111 ASN A N 1
ATOM 835 C CA . ASN A 1 111 ? 4.059 -0.878 7.243 1.00 98.25 111 ASN A CA 1
ATOM 836 C C . ASN A 1 111 ? 3.680 0.353 8.079 1.00 98.25 111 ASN A C 1
ATOM 838 O O . ASN A 1 111 ? 4.378 0.699 9.032 1.00 98.25 111 ASN A O 1
ATOM 842 N N . LEU A 1 112 ? 2.573 1.012 7.729 1.00 98.00 112 LEU A N 1
ATOM 843 C CA . LEU A 1 112 ? 2.037 2.134 8.506 1.00 98.00 112 LEU A CA 1
ATOM 844 C C . LEU A 1 112 ? 1.230 1.650 9.718 1.00 98.00 112 LEU A C 1
ATOM 846 O O . LEU A 1 112 ? 1.084 2.387 10.697 1.00 98.00 112 LEU A O 1
ATOM 850 N N . GLY A 1 113 ? 0.700 0.427 9.665 1.00 96.25 113 GLY A N 1
ATOM 851 C CA . GLY A 1 113 ? -0.233 -0.110 10.647 1.00 96.25 113 GLY A CA 1
ATOM 852 C C . GLY A 1 113 ? -1.632 0.503 10.532 1.00 96.25 113 GLY A C 1
ATOM 853 O O . GLY A 1 113 ? -2.011 1.086 9.517 1.00 96.25 113 GLY A O 1
ATOM 854 N N . THR A 1 114 ? -2.415 0.365 11.599 1.00 96.06 114 THR A N 1
ATOM 855 C CA . THR A 1 114 ? -3.837 0.736 11.639 1.00 96.06 114 THR A CA 1
ATOM 856 C C . THR A 1 114 ? -4.080 2.203 12.033 1.00 96.06 114 THR A C 1
ATOM 858 O O . THR A 1 114 ? -3.336 2.783 12.842 1.00 96.06 114 THR A O 1
ATOM 861 N N . SER A 1 115 ? -5.125 2.800 11.452 1.00 94.88 115 SER A N 1
ATOM 862 C CA . SER A 1 115 ? -5.751 4.064 11.871 1.00 94.88 115 SER A CA 1
ATOM 863 C C . SER A 1 115 ? -6.742 3.888 13.031 1.00 94.88 115 SER A C 1
ATOM 865 O O . SER A 1 115 ? -6.981 4.835 13.783 1.00 94.88 115 SER A 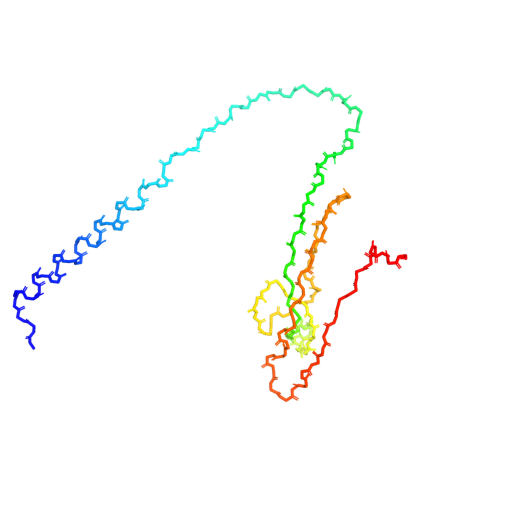O 1
ATOM 867 N N . GLN A 1 116 ? -7.295 2.686 13.205 1.00 92.50 116 GLN A N 1
ATOM 868 C CA . GLN A 1 116 ? -8.320 2.373 14.195 1.00 92.50 116 GLN A CA 1
ATOM 869 C C . GLN A 1 116 ? -7.736 2.118 15.588 1.00 92.50 116 GLN A C 1
ATOM 871 O O . GLN A 1 116 ? -6.746 1.408 15.777 1.00 92.50 116 GLN A O 1
ATOM 876 N N . LYS A 1 117 ? -8.389 2.678 16.611 1.00 93.00 117 LYS A N 1
ATOM 877 C CA . LYS A 1 117 ? -8.032 2.414 18.010 1.00 93.00 117 LYS A CA 1
ATOM 878 C C . LYS A 1 117 ? -8.479 1.011 18.417 1.00 93.00 117 LYS A C 1
ATOM 880 O O . LYS A 1 117 ? -9.556 0.565 18.045 1.00 93.00 117 LYS A O 1
ATOM 885 N N . GLY A 1 118 ? -7.664 0.340 19.230 1.00 92.44 118 GLY A N 1
ATOM 886 C CA . GLY A 1 118 ? -7.975 -0.991 19.765 1.00 92.44 118 GLY A CA 1
ATOM 887 C C . GLY A 1 118 ? -7.674 -2.152 18.813 1.00 92.44 118 GLY A C 1
ATOM 888 O O . GLY A 1 118 ? -7.707 -3.299 19.250 1.00 92.44 118 GLY A O 1
ATOM 889 N N . ILE A 1 119 ? -7.308 -1.880 17.556 1.00 92.06 119 ILE A N 1
ATOM 890 C CA . ILE A 1 119 ? -6.803 -2.906 16.643 1.00 92.06 119 ILE A CA 1
ATOM 891 C C . ILE A 1 119 ? -5.304 -3.102 16.876 1.00 92.06 119 ILE A C 1
ATOM 893 O O . ILE A 1 119 ? -4.527 -2.146 16.955 1.00 92.06 119 ILE A O 1
ATOM 897 N N . LYS A 1 120 ? -4.886 -4.364 17.008 1.00 92.25 120 LYS A N 1
ATOM 898 C CA . LYS A 1 120 ? -3.478 -4.719 17.187 1.00 92.25 120 LYS A CA 1
ATOM 899 C C . LYS A 1 120 ? -2.695 -4.378 15.919 1.00 92.25 120 LYS A C 1
ATOM 901 O O . LYS A 1 120 ? -3.041 -4.833 14.834 1.00 92.25 120 LYS A O 1
ATOM 906 N N . GLN A 1 121 ? -1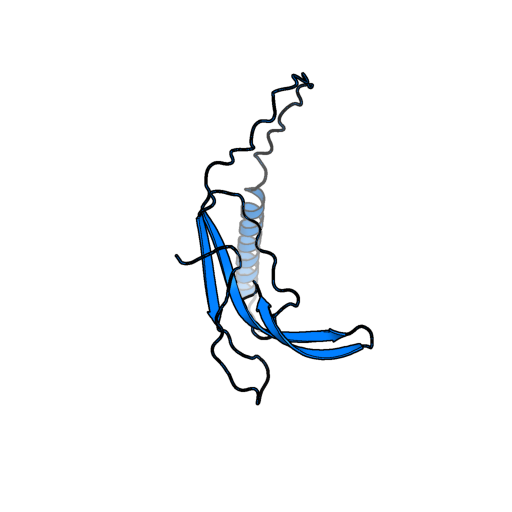.601 -3.636 16.072 1.00 91.81 121 GLN A N 1
ATOM 907 C CA . GLN A 1 121 ? -0.626 -3.466 14.997 1.00 91.81 121 GLN A CA 1
ATOM 908 C C . GLN A 1 121 ? 0.125 -4.780 14.778 1.00 91.81 121 GLN A C 1
ATOM 910 O O . GLN A 1 121 ? 0.659 -5.366 15.724 1.00 91.81 121 GLN A O 1
ATOM 915 N N . VAL A 1 122 ? 0.152 -5.244 13.534 1.00 94.25 122 VAL A N 1
ATOM 916 C CA . VAL A 1 122 ? 0.833 -6.475 13.129 1.00 94.25 122 VAL A CA 1
ATOM 917 C C . VAL A 1 122 ? 1.779 -6.195 11.966 1.00 94.25 122 VAL A C 1
ATOM 919 O O . VAL A 1 122 ? 1.639 -5.201 11.253 1.00 94.25 122 VAL A O 1
ATOM 922 N N . GLY A 1 123 ? 2.786 -7.052 11.812 1.00 96.38 123 GLY A N 1
ATOM 923 C CA . GLY A 1 123 ? 3.666 -7.031 10.649 1.00 96.38 123 GLY A CA 1
ATOM 924 C C . GLY A 1 123 ? 2.912 -7.459 9.391 1.00 96.38 123 GLY A C 1
ATOM 925 O O . GLY A 1 123 ? 2.090 -8.371 9.454 1.00 96.38 123 GLY A O 1
ATOM 926 N N . HIS A 1 124 ? 3.224 -6.831 8.260 1.00 97.25 124 HIS A N 1
ATOM 927 C CA . HIS A 1 124 ? 2.714 -7.219 6.951 1.00 97.25 124 HIS A CA 1
ATOM 928 C C . HIS A 1 124 ? 3.885 -7.440 5.994 1.00 97.25 124 HIS A C 1
ATOM 930 O O . HIS A 1 124 ? 4.837 -6.659 5.978 1.00 97.25 124 HIS A O 1
ATOM 936 N N . THR A 1 125 ? 3.796 -8.505 5.208 1.00 96.25 125 THR A N 1
ATOM 937 C CA . THR A 1 125 ? 4.673 -8.805 4.071 1.00 96.25 125 THR A CA 1
ATOM 938 C C . THR A 1 125 ? 3.855 -8.712 2.785 1.00 96.25 125 THR A C 1
ATOM 940 O O . THR A 1 125 ? 2.654 -8.454 2.846 1.00 96.25 125 THR A O 1
ATOM 943 N N . ILE A 1 126 ? 4.483 -8.886 1.626 1.00 94.06 126 ILE A N 1
ATOM 944 C CA . ILE A 1 126 ? 3.804 -9.011 0.332 1.00 94.06 126 ILE A CA 1
ATOM 945 C C . ILE A 1 126 ? 4.363 -10.232 -0.396 1.00 94.06 126 ILE A C 1
ATOM 947 O O . ILE A 1 126 ? 5.537 -10.565 -0.234 1.00 94.06 126 ILE A O 1
ATOM 951 N N . HIS A 1 127 ? 3.514 -10.904 -1.166 1.00 92.44 127 HIS A N 1
ATOM 952 C CA . HIS A 1 127 ? 3.890 -12.027 -2.012 1.00 92.44 127 HIS A CA 1
ATOM 953 C C . HIS A 1 127 ? 3.430 -11.729 -3.439 1.00 92.44 127 HIS A C 1
ATOM 955 O O . HIS A 1 127 ? 2.261 -11.410 -3.655 1.00 92.44 127 HIS A O 1
ATOM 961 N N . PHE A 1 128 ? 4.354 -11.809 -4.394 1.00 90.25 128 PHE A N 1
ATOM 962 C CA . PHE A 1 128 ? 4.081 -11.598 -5.811 1.00 90.25 128 PHE A CA 1
ATOM 963 C C . PHE A 1 128 ? 4.104 -12.934 -6.538 1.00 90.25 128 PHE A C 1
ATOM 965 O O . PHE A 1 128 ? 5.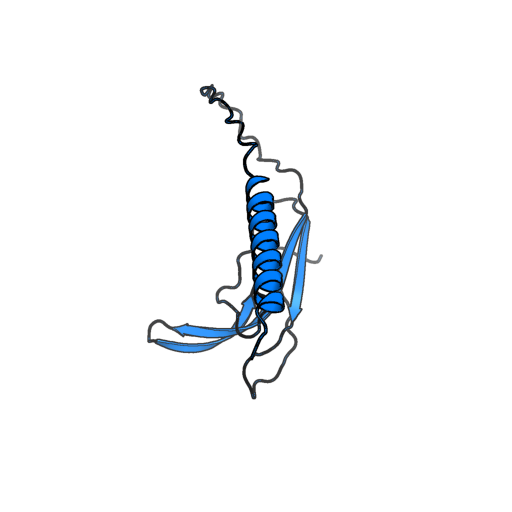080 -13.675 -6.454 1.00 90.25 128 PHE A O 1
ATOM 972 N N . HIS A 1 129 ? 3.047 -13.222 -7.291 1.00 86.12 129 HIS A N 1
ATOM 973 C CA . HIS A 1 129 ? 3.062 -14.351 -8.212 1.00 86.12 129 HIS A CA 1
ATOM 974 C C . HIS A 1 129 ? 3.969 -13.988 -9.399 1.00 86.12 129 HIS A C 1
ATOM 976 O O . HIS A 1 129 ? 3.868 -12.880 -9.924 1.00 86.12 129 HIS A O 1
ATOM 982 N N . GLY A 1 130 ? 4.845 -14.901 -9.823 1.00 68.69 130 GLY A N 1
ATOM 983 C CA . GLY A 1 130 ? 5.769 -14.675 -10.946 1.00 68.69 130 GLY A CA 1
ATOM 984 C C . GLY A 1 130 ? 7.145 -14.112 -10.568 1.00 68.69 130 GLY A C 1
ATOM 985 O O . GLY A 1 130 ? 7.994 -13.987 -11.443 1.00 68.69 130 GLY A O 1
ATOM 986 N N . LEU A 1 131 ? 7.391 -13.826 -9.285 1.00 71.06 131 LEU A N 1
ATOM 987 C CA . LEU A 1 131 ? 8.739 -13.732 -8.717 1.00 71.06 131 LEU A CA 1
ATOM 988 C C . LEU A 1 131 ? 9.018 -15.058 -8.005 1.00 71.06 131 LEU A C 1
ATOM 990 O O . LEU A 1 131 ? 8.840 -15.158 -6.792 1.00 71.06 131 LEU A O 1
ATOM 994 N N . ASP A 1 132 ? 9.344 -16.097 -8.773 1.00 62.56 132 ASP A N 1
ATOM 995 C CA . ASP A 1 132 ? 9.778 -17.360 -8.177 1.00 62.56 132 ASP A CA 1
ATOM 996 C C . ASP A 1 132 ? 11.208 -17.164 -7.671 1.00 62.56 132 ASP A C 1
ATOM 998 O O . ASP A 1 132 ? 12.081 -16.700 -8.403 1.00 62.56 132 ASP A O 1
ATOM 1002 N N . THR A 1 133 ? 11.415 -17.430 -6.386 1.00 58.84 133 THR A N 1
ATOM 1003 C CA . THR A 1 133 ? 12.745 -17.515 -5.790 1.00 58.84 133 THR A CA 1
ATOM 1004 C C . THR A 1 133 ? 13.205 -18.955 -5.954 1.00 58.84 133 THR A C 1
ATOM 1006 O O . THR A 1 133 ? 12.830 -19.806 -5.142 1.00 58.84 133 THR A O 1
ATOM 1009 N N . ASP A 1 134 ? 13.933 -19.236 -7.027 1.00 57.28 134 ASP A N 1
ATOM 1010 C CA . ASP A 1 134 ? 14.683 -20.480 -7.176 1.00 57.28 134 ASP A CA 1
ATOM 1011 C C . ASP A 1 134 ? 15.905 -20.539 -6.240 1.00 57.28 134 ASP A C 1
ATOM 1013 O O . ASP A 1 134 ? 16.491 -19.480 -5.907 1.00 57.28 134 ASP A O 1
#

Sequence (134 aa):
MINSSRKALLFRTITILLIVMILFSMINLGTGLGSSLSAAAVSHSPNEKNTSLPETKRFHLYATDGTLKLPDETSVYVWGYSEQQAKGSAGYPAPTLTVNEGDLVEVTLTNLGTSQKGIKQVGHTIHFHGLDTD

Foldseek 3Di:
DDDPVVVVVVVVVVVVVVVVVVVVVPPPPDDPPDDDDDDDDDDPDPDDPPCPDAEAAEAEKEWAKAWDQDPVRDIDIDTAIDSDPDHRRHDVPGDDDDDDPRYRYHYHYHYPYHPDPPDDGDDDDDDDPPPDDD

Secondary structure (DSSP, 8-state):
---HHHHHHHHHHHHHHHHHHHHHHTTT-----PPPP------------------EEEEEEEEEEEEEEPTTS-EEEEEEEESSSSTT--BSSPPPP---TT-EEEEEEEEEE-SSTTPPP-------TT----

pLDDT: mean 80.66, std 18.45, range [44.91, 98.69]

InterPro domains:
  IPR008972 Cupredoxin [G3DSA:2.60.40.420] (35-134)
  IPR008972 Cupredoxin [SSF49503] (35-132)

Radius of gyration: 27.12 Å; chains: 1; bounding box: 41×77×65 Å

Organism: NCBI:txid521520